Protein AF-A0A1R1L983-F1 (afdb_monomer)

Secondary structure (DSSP, 8-state):
---------PPP----HHHHHHHHHHHHHHHHHT-SS-EEHHHHHHHHHHTT----HHHHHHHHHHHHHTTSSEEEE-TTS-EEEE---S-S--EEEEETTT--EEEE--HHHHHHHHHHHHHTT--S-----EEEE--HHHHHHHHS---PPPPPPPPPPPP----

Radius of gyration: 29.28 Å; Cα contacts (8 Å, |Δi|>4): 148; chains: 1; bounding box: 106×40×90 Å

Nearest PDB structures (foldseek):
  7x75-assembly1_K  TM=8.710E-01  e=4.187E-16  Streptomyces coelicolor A3(2)
  7vo0-assembly1_H  TM=8.678E-01  e=2.317E-15  Streptomyces coelicolor A3(2)
  4rb2-assembly1_D  TM=8.563E-01  e=5.503E-11  Magnetospirillum gryphiswaldense MSR-1 v2
  6dk4-assembly1_A  TM=7.443E-01  e=9.130E-08  Campylobacter jejuni
  2fe3-assembly1_B  TM=5.083E-01  e=7.395E-10  Bacillus subtilis

Foldseek 3Di:
DDDDDDDDDDDDDDDPPPVLLVVLLVLLVVLQVPDPFWAFLVRSVVVCVVVVHPADSVSSVVSQVVCVVVVQWDWDADPVRTITIHGDPDPDDWEWEAEPPPRDIDTHDDVVVVVVQVVVCVVVVHPPDDDHDYHYDHDPVRVVVVVPPPPDPPDPDDPDDPDDDDD

Mean predicted aligned error: 13.9 Å

Structure (mmCIF, N/CA/C/O backbone):
data_AF-A0A1R1L983-F1
#
_entry.id   AF-A0A1R1L983-F1
#
loop_
_atom_site.group_PDB
_atom_site.id
_atom_site.type_symbol
_atom_site.label_atom_id
_atom_site.label_alt_id
_atom_site.label_comp_id
_atom_site.label_asym_id
_atom_site.label_entity_id
_atom_site.label_seq_id
_atom_site.pdbx_PDB_ins_code
_atom_site.Cartn_x
_atom_site.Cartn_y
_atom_site.Cartn_z
_atom_site.occupancy
_atom_site.B_iso_or_equiv
_atom_site.auth_seq_id
_atom_site.auth_comp_id
_atom_site.auth_asym_id
_atom_site.auth_atom_id
_atom_site.pdbx_PDB_model_num
ATOM 1 N N . MET A 1 1 ? 35.938 0.134 66.832 1.00 46.12 1 MET A N 1
ATOM 2 C CA . MET A 1 1 ? 34.903 -0.603 66.079 1.00 46.12 1 MET A CA 1
ATOM 3 C C . MET A 1 1 ? 33.805 0.386 65.715 1.00 46.12 1 MET A C 1
ATOM 5 O O . MET A 1 1 ? 32.897 0.588 66.504 1.00 46.12 1 MET A O 1
ATOM 9 N N . SER A 1 2 ? 33.946 1.075 64.580 1.00 40.94 2 SER A N 1
ATOM 10 C CA . SER A 1 2 ? 32.955 2.045 64.094 1.00 40.94 2 SER A CA 1
ATOM 11 C C . SER A 1 2 ? 32.299 1.468 62.848 1.00 40.94 2 SER A C 1
ATOM 13 O O . SER A 1 2 ? 32.807 1.622 61.739 1.00 40.94 2 SER A O 1
AT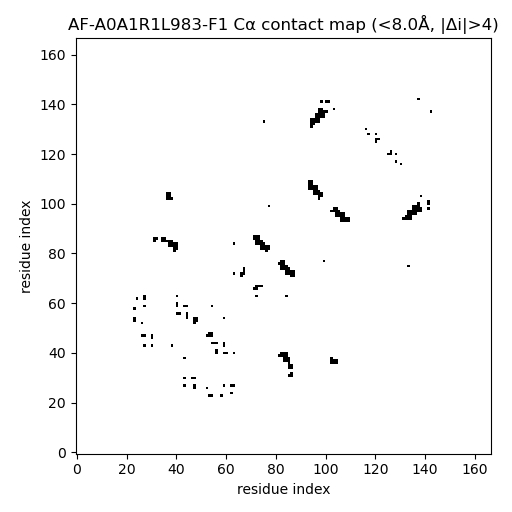OM 15 N N . SER A 1 3 ? 31.209 0.734 63.044 1.00 44.72 3 SER A N 1
ATOM 16 C CA . SER A 1 3 ? 30.403 0.157 61.973 1.00 44.72 3 SER A CA 1
ATOM 17 C C . SER A 1 3 ? 29.406 1.197 61.465 1.00 44.72 3 SER A C 1
ATOM 19 O O . SER A 1 3 ? 28.462 1.584 62.148 1.00 44.72 3 SER A O 1
ATOM 21 N N . ARG A 1 4 ? 29.655 1.655 60.237 1.00 50.78 4 ARG A N 1
ATOM 22 C CA . ARG A 1 4 ? 28.683 2.312 59.361 1.00 50.78 4 ARG A CA 1
ATOM 23 C C . ARG A 1 4 ? 27.708 1.261 58.829 1.00 50.78 4 ARG A C 1
ATOM 25 O O . ARG A 1 4 ? 28.154 0.208 58.386 1.00 50.78 4 ARG A O 1
ATOM 32 N N . SER A 1 5 ? 26.427 1.600 58.765 1.00 47.22 5 SER A N 1
ATOM 33 C CA . SER A 1 5 ? 25.447 0.949 57.882 1.00 47.22 5 SER A CA 1
ATOM 34 C C . SER A 1 5 ? 24.180 1.813 57.889 1.00 47.22 5 SER A C 1
ATOM 36 O O . SER A 1 5 ? 23.443 1.805 58.866 1.00 47.22 5 SER A O 1
ATOM 38 N N . SER A 1 6 ? 24.059 2.809 57.008 1.00 42.03 6 SER A N 1
ATOM 39 C CA . SER A 1 6 ? 23.724 2.716 55.572 1.00 42.03 6 SER A CA 1
ATOM 40 C C . SER A 1 6 ? 22.238 2.438 55.344 1.00 42.03 6 SER A C 1
ATOM 42 O O . SER A 1 6 ? 21.783 1.305 55.446 1.00 42.03 6 SER A O 1
ATOM 44 N N . SER A 1 7 ? 21.512 3.496 54.981 1.00 52.31 7 SER A N 1
ATOM 45 C CA . SER A 1 7 ? 20.255 3.422 54.232 1.00 52.31 7 SER A CA 1
ATOM 46 C C . SER A 1 7 ? 20.580 3.504 52.734 1.00 52.31 7 SER A C 1
ATOM 48 O O . SER A 1 7 ? 21.503 4.236 52.365 1.00 52.31 7 SER A O 1
ATOM 50 N N . PRO A 1 8 ? 19.843 2.796 51.868 1.00 51.09 8 PRO A N 1
ATOM 51 C CA . PRO A 1 8 ? 19.357 3.449 50.649 1.00 51.09 8 PRO A CA 1
ATOM 52 C C . PRO A 1 8 ? 17.870 3.118 50.421 1.00 51.09 8 PRO A C 1
ATOM 54 O O . PRO A 1 8 ? 17.439 1.981 50.562 1.00 51.09 8 PRO A O 1
ATOM 57 N N . ALA A 1 9 ? 17.011 4.126 50.287 1.00 43.88 9 ALA A N 1
ATOM 58 C CA . ALA A 1 9 ? 16.746 4.913 49.077 1.00 43.88 9 ALA A CA 1
ATOM 59 C C . ALA A 1 9 ? 15.796 4.192 48.102 1.00 43.88 9 ALA A C 1
ATOM 61 O O . ALA A 1 9 ? 16.074 3.114 47.586 1.00 43.88 9 ALA A O 1
ATOM 62 N N . ALA A 1 10 ? 14.645 4.837 47.906 1.00 46.84 10 ALA A N 1
ATOM 63 C CA . ALA A 1 10 ? 13.507 4.401 47.120 1.00 46.84 10 ALA A CA 1
ATOM 64 C C . ALA A 1 10 ? 13.868 4.073 45.665 1.00 46.84 10 ALA A C 1
ATOM 66 O O . ALA A 1 10 ? 14.588 4.815 44.995 1.00 46.84 10 ALA A O 1
ATOM 67 N N . ALA A 1 11 ? 13.298 2.976 45.172 1.00 43.72 11 ALA A N 1
ATOM 68 C CA . ALA A 1 11 ? 13.351 2.589 43.774 1.00 43.72 11 ALA A CA 1
ATOM 69 C C . ALA A 1 11 ? 12.623 3.629 42.905 1.00 43.72 11 ALA A C 1
ATOM 71 O O . ALA A 1 11 ? 11.411 3.808 43.020 1.00 43.72 11 ALA A O 1
ATOM 72 N N . SER A 1 12 ? 13.364 4.292 42.019 1.00 49.44 12 SER A N 1
ATOM 73 C CA . SER A 1 12 ? 12.808 5.098 40.931 1.00 49.44 12 SER A CA 1
ATOM 74 C C . SER A 1 12 ? 12.719 4.234 39.671 1.00 49.44 12 SER A C 1
ATOM 76 O O . SER A 1 12 ? 13.723 3.690 39.208 1.00 49.44 12 SER A O 1
ATOM 78 N N . SER A 1 13 ? 11.509 4.054 39.138 1.00 55.16 13 SER A N 1
ATOM 79 C CA . SER A 1 13 ? 11.237 3.240 37.951 1.00 55.16 13 SER A CA 1
ATOM 80 C C . SER A 1 13 ? 11.632 3.974 36.664 1.00 55.16 13 SER A C 1
ATOM 82 O O . SER A 1 13 ? 10.998 4.960 36.287 1.00 55.16 13 SER A O 1
ATOM 84 N N . ALA A 1 14 ? 12.644 3.457 35.969 1.00 57.62 14 ALA A N 1
ATOM 85 C CA . ALA A 1 14 ? 13.052 3.874 34.627 1.00 57.62 14 ALA A CA 1
ATOM 86 C C . ALA A 1 14 ? 12.050 3.392 33.534 1.00 57.62 14 ALA A C 1
ATOM 88 O O . ALA A 1 14 ? 11.220 2.515 33.797 1.00 57.62 14 ALA A O 1
ATOM 89 N N . PRO A 1 15 ? 12.070 3.962 32.309 1.00 51.91 15 PRO A N 1
ATOM 90 C CA . PRO A 1 15 ? 10.932 3.934 31.385 1.00 51.91 15 PRO A CA 1
ATOM 91 C C . PRO A 1 15 ? 10.785 2.623 30.587 1.00 51.91 15 PRO A C 1
ATOM 93 O O . PRO A 1 15 ? 11.720 2.145 29.949 1.00 51.91 15 PRO A O 1
ATOM 96 N N . ARG A 1 16 ? 9.551 2.093 30.522 1.00 55.75 16 ARG A N 1
ATOM 97 C CA . ARG A 1 16 ? 9.137 0.911 29.727 1.00 55.75 16 ARG A CA 1
ATOM 98 C C . ARG A 1 16 ? 8.968 1.199 28.219 1.00 55.75 16 ARG A C 1
ATOM 100 O O . ARG A 1 16 ? 7.918 0.925 27.637 1.00 55.75 16 ARG A O 1
ATOM 107 N N . ALA A 1 17 ? 9.971 1.792 27.580 1.00 56.88 17 ALA A N 1
ATOM 108 C CA . ALA A 1 17 ? 9.875 2.269 26.195 1.00 56.88 17 ALA A CA 1
ATOM 109 C C . ALA A 1 17 ? 9.991 1.190 25.082 1.00 56.88 17 ALA A C 1
ATOM 111 O O . ALA A 1 17 ? 9.219 1.277 24.123 1.00 56.88 17 ALA A O 1
ATOM 112 N N . PRO A 1 18 ? 10.862 0.159 25.163 1.00 62.66 18 PRO A N 1
ATOM 113 C CA . PRO A 1 18 ? 11.046 -0.771 24.041 1.00 62.66 18 PRO A CA 1
ATOM 114 C C . PRO A 1 18 ? 9.923 -1.815 23.920 1.00 62.66 18 PRO A C 1
ATOM 116 O O . PRO A 1 18 ? 9.398 -2.021 22.829 1.00 62.66 18 PRO A O 1
ATOM 119 N N . GLU A 1 19 ? 9.468 -2.409 25.030 1.00 67.19 19 GLU A N 1
ATOM 120 C CA . GLU A 1 19 ? 8.407 -3.438 25.016 1.00 67.19 19 GLU A CA 1
ATOM 121 C C . GLU A 1 19 ? 7.048 -2.914 24.537 1.00 67.19 19 GLU A C 1
ATOM 123 O O . GLU A 1 19 ? 6.245 -3.651 23.965 1.00 67.19 19 GLU A O 1
ATOM 128 N N . ARG A 1 20 ? 6.746 -1.636 24.795 1.00 71.56 20 ARG A N 1
ATOM 129 C CA . ARG A 1 20 ? 5.487 -1.032 24.349 1.00 71.56 20 ARG A CA 1
ATOM 130 C C . ARG A 1 20 ? 5.499 -0.819 22.840 1.00 71.56 20 ARG A C 1
ATOM 132 O O . ARG A 1 20 ? 4.493 -1.079 22.188 1.00 71.56 20 ARG A O 1
ATOM 139 N N . ASN A 1 21 ? 6.631 -0.370 22.301 1.00 77.56 21 ASN A N 1
ATOM 140 C CA . ASN A 1 21 ? 6.787 -0.116 20.875 1.00 77.56 21 ASN A CA 1
ATOM 141 C C . ASN A 1 21 ? 6.690 -1.421 20.070 1.00 77.56 21 ASN A C 1
ATOM 143 O O . ASN A 1 21 ? 5.935 -1.481 19.103 1.00 77.56 21 ASN A O 1
ATOM 147 N N . THR A 1 22 ? 7.347 -2.491 20.530 1.00 84.62 22 THR A N 1
ATOM 148 C CA . THR A 1 22 ? 7.270 -3.805 19.874 1.00 84.62 22 THR A CA 1
ATOM 149 C C . THR A 1 22 ? 5.847 -4.359 19.864 1.00 84.62 22 THR A C 1
ATOM 151 O O . THR A 1 22 ? 5.375 -4.770 18.810 1.00 84.62 22 THR A O 1
ATOM 154 N N . ARG A 1 23 ? 5.108 -4.276 20.980 1.00 88.94 23 ARG A N 1
ATOM 155 C CA . ARG A 1 23 ? 3.698 -4.714 21.034 1.00 88.94 23 ARG A CA 1
ATOM 156 C C . ARG A 1 23 ? 2.798 -3.945 20.070 1.00 88.94 23 ARG A C 1
ATOM 158 O O . ARG A 1 23 ? 1.979 -4.557 19.394 1.00 88.94 23 ARG A O 1
ATOM 165 N N . GLN A 1 24 ? 2.955 -2.623 19.987 1.00 90.75 24 GLN A N 1
ATOM 166 C CA . GLN A 1 24 ? 2.161 -1.801 19.070 1.00 90.75 24 GLN A CA 1
ATOM 167 C C . GLN A 1 24 ? 2.489 -2.113 17.604 1.00 90.75 24 GLN A C 1
ATOM 169 O O . GLN A 1 24 ? 1.571 -2.250 16.800 1.00 90.75 24 GLN A O 1
ATOM 174 N N . ARG A 1 25 ? 3.773 -2.307 17.264 1.00 91.44 25 ARG A N 1
ATOM 175 C CA . ARG A 1 25 ? 4.184 -2.763 15.924 1.00 91.44 25 ARG A CA 1
ATOM 176 C C . ARG A 1 25 ? 3.585 -4.129 15.589 1.00 91.44 25 ARG A C 1
ATOM 178 O O . ARG A 1 25 ? 3.052 -4.305 14.500 1.00 91.44 25 ARG A O 1
ATOM 185 N N . SER A 1 26 ? 3.610 -5.072 16.530 1.00 92.44 26 SER A N 1
ATOM 186 C CA . SER A 1 26 ? 2.994 -6.391 16.355 1.00 92.44 26 SER A CA 1
ATOM 187 C C . SER A 1 26 ? 1.475 -6.326 16.191 1.00 92.44 26 SER A C 1
ATOM 189 O O . SER A 1 26 ? 0.925 -7.124 15.442 1.00 92.44 26 SER A O 1
ATOM 191 N N . ALA A 1 27 ? 0.785 -5.408 16.872 1.00 94.62 27 ALA A N 1
ATOM 192 C CA . ALA A 1 27 ? -0.659 -5.230 16.719 1.00 94.62 27 ALA A CA 1
ATOM 193 C C . ALA A 1 27 ? -1.026 -4.714 15.322 1.00 94.62 27 ALA A C 1
ATOM 195 O O . ALA A 1 27 ? -1.855 -5.322 14.654 1.00 94.62 27 ALA A O 1
ATOM 196 N N . VAL A 1 28 ? -0.348 -3.661 14.850 1.00 95.06 28 VAL A N 1
ATOM 197 C CA . VAL A 1 28 ? -0.528 -3.134 13.484 1.00 95.06 28 VAL A CA 1
ATOM 198 C C . VAL A 1 28 ? -0.209 -4.207 12.444 1.00 95.06 28 VAL A C 1
ATOM 200 O O . VAL A 1 28 ? -0.969 -4.394 11.504 1.00 95.06 28 VAL A O 1
ATOM 203 N N . SER A 1 29 ? 0.888 -4.944 12.641 1.00 93.19 29 SE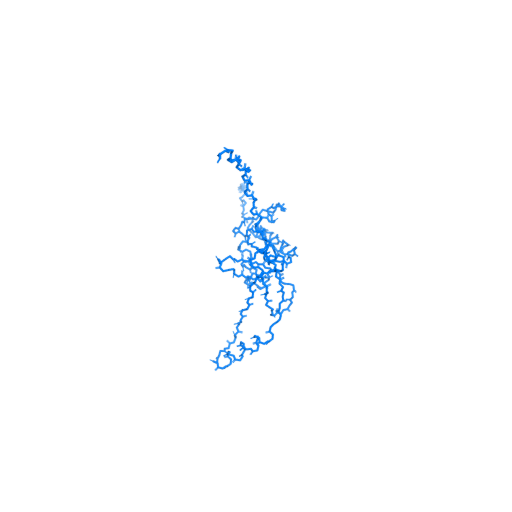R A N 1
ATOM 204 C CA . SER A 1 29 ? 1.284 -6.035 11.753 1.00 93.19 29 SER A CA 1
ATOM 205 C C . SER A 1 29 ? 0.194 -7.096 11.622 1.00 93.19 29 SER A C 1
ATOM 207 O O . SER A 1 29 ? -0.160 -7.419 10.499 1.00 93.19 29 SER A O 1
ATOM 209 N N . ARG A 1 30 ? -0.336 -7.604 12.743 1.00 92.94 30 ARG A N 1
ATOM 210 C CA . ARG A 1 30 ? -1.395 -8.628 12.741 1.00 92.94 30 ARG A CA 1
ATOM 211 C C . ARG A 1 30 ? -2.679 -8.122 12.100 1.00 92.94 30 ARG A C 1
ATOM 213 O O . ARG A 1 30 ? -3.277 -8.831 11.314 1.00 92.94 30 ARG A O 1
ATOM 220 N N . ALA A 1 31 ? -3.072 -6.885 12.398 1.00 94.25 31 ALA A N 1
ATOM 221 C CA . ALA A 1 31 ? -4.268 -6.306 11.796 1.00 94.25 31 ALA A CA 1
ATOM 222 C C . ALA A 1 31 ? -4.163 -6.202 10.265 1.00 94.25 31 ALA A C 1
ATOM 224 O O . ALA A 1 31 ? -5.179 -6.275 9.593 1.00 94.25 31 ALA A O 1
ATOM 225 N N . LEU A 1 32 ? -2.953 -6.042 9.718 1.00 93.12 32 LEU A N 1
ATOM 226 C CA . LEU A 1 32 ? -2.719 -6.080 8.272 1.00 93.12 32 LEU A CA 1
ATOM 227 C C . LEU A 1 32 ? -2.696 -7.497 7.692 1.00 93.12 32 LEU A C 1
ATOM 229 O O . LEU A 1 32 ? -2.983 -7.639 6.513 1.00 93.12 32 LEU A O 1
ATOM 233 N N . ASP A 1 33 ? -2.334 -8.513 8.481 1.00 90.31 33 ASP A N 1
ATOM 234 C CA . ASP A 1 33 ? -2.365 -9.918 8.041 1.00 90.31 33 ASP A CA 1
ATOM 235 C C . ASP A 1 33 ? -3.802 -10.397 7.765 1.00 90.31 33 ASP A C 1
ATOM 237 O O . ASP A 1 33 ? -4.009 -11.284 6.947 1.00 90.31 33 ASP A O 1
ATOM 241 N N . ASP A 1 34 ? -4.797 -9.780 8.408 1.00 89.81 34 ASP A N 1
ATOM 242 C CA . ASP A 1 34 ? -6.217 -10.115 8.245 1.00 89.81 34 ASP A CA 1
ATOM 243 C C . ASP A 1 34 ? -6.913 -9.302 7.125 1.00 89.81 34 ASP A C 1
ATOM 245 O O . ASP A 1 34 ? -8.138 -9.371 6.977 1.00 89.81 34 ASP A O 1
ATOM 249 N N . LEU A 1 35 ? -6.171 -8.480 6.369 1.00 89.69 35 LEU A N 1
ATOM 250 C CA . LEU A 1 35 ? -6.717 -7.563 5.363 1.00 89.69 35 LEU A CA 1
ATOM 251 C C . LEU A 1 35 ? -6.203 -7.881 3.957 1.00 89.69 35 LEU A C 1
ATOM 253 O O . LEU A 1 35 ? -5.035 -7.666 3.643 1.00 89.69 35 LEU A O 1
ATOM 257 N N . ASP A 1 36 ? -7.126 -8.283 3.082 1.00 83.31 36 ASP A N 1
ATOM 258 C CA . ASP A 1 36 ? -6.820 -8.585 1.678 1.00 83.31 36 ASP A CA 1
ATOM 259 C C . ASP A 1 36 ? -6.659 -7.330 0.803 1.00 83.31 36 ASP A C 1
ATOM 261 O O . ASP A 1 36 ? -5.971 -7.366 -0.217 1.00 83.31 36 ASP A O 1
ATOM 265 N N . ASP A 1 37 ? -7.311 -6.223 1.171 1.00 86.94 37 ASP A N 1
ATOM 266 C CA . ASP A 1 37 ? -7.397 -4.983 0.390 1.00 86.94 37 ASP A CA 1
ATOM 267 C C . ASP A 1 37 ? -6.603 -3.835 1.042 1.00 86.94 37 ASP A C 1
ATOM 269 O O . ASP A 1 37 ? -6.233 -3.882 2.217 1.00 86.94 37 ASP A O 1
ATOM 273 N N . PHE A 1 38 ? -6.365 -2.760 0.282 1.00 88.38 38 PHE A N 1
ATOM 274 C CA . PHE A 1 38 ? -5.719 -1.559 0.813 1.00 88.38 38 PHE A CA 1
ATOM 275 C C . PHE A 1 38 ? -6.562 -0.890 1.903 1.00 88.38 38 PHE A C 1
ATOM 277 O O . PHE A 1 38 ? -7.766 -0.679 1.747 1.00 88.38 38 PHE A O 1
ATOM 284 N N . VA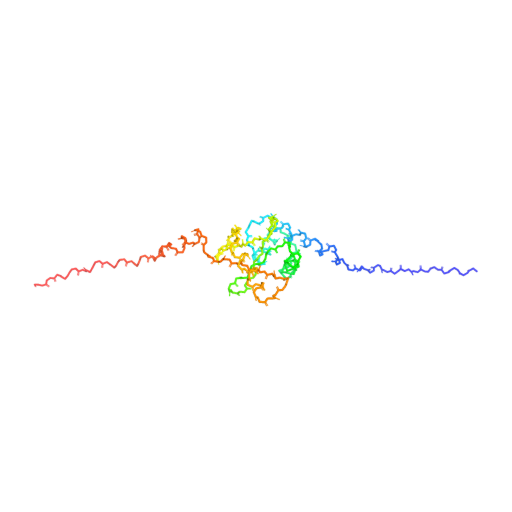L A 1 39 ? -5.895 -0.471 2.978 1.00 91.44 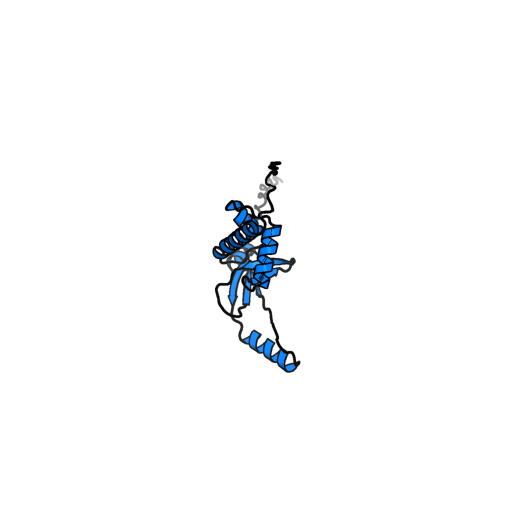39 VAL A N 1
ATOM 285 C CA . VAL A 1 39 ? -6.507 0.178 4.139 1.00 91.44 39 VAL A CA 1
ATOM 286 C C . VAL A 1 39 ? -5.882 1.550 4.391 1.00 91.44 39 VAL A C 1
ATOM 288 O O . VAL A 1 39 ? -4.664 1.720 4.318 1.00 91.44 39 VAL A O 1
ATOM 291 N N . SER A 1 40 ? -6.705 2.556 4.697 1.00 91.88 40 SER A N 1
ATOM 292 C CA . SER A 1 40 ? -6.191 3.858 5.135 1.00 91.88 40 SER A CA 1
ATOM 293 C C . SER A 1 40 ? -5.670 3.783 6.570 1.00 91.88 40 SER A C 1
ATOM 295 O O . SER A 1 40 ? -6.023 2.893 7.349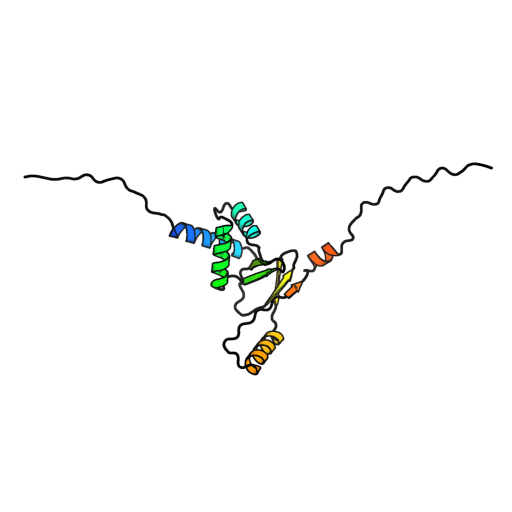 1.00 91.88 40 SER A O 1
ATOM 297 N N . THR A 1 41 ? -4.848 4.755 6.968 1.00 94.25 41 THR A N 1
ATOM 298 C CA . THR A 1 41 ? -4.347 4.812 8.354 1.00 94.25 41 THR A CA 1
ATOM 299 C C . THR A 1 41 ? -5.502 4.949 9.354 1.00 94.25 41 THR A C 1
ATOM 301 O O . THR A 1 41 ? -5.477 4.361 10.435 1.00 94.25 41 THR A O 1
ATOM 304 N N . GLN A 1 42 ? -6.521 5.723 8.985 1.00 93.25 42 GLN A N 1
ATOM 305 C CA . GLN A 1 42 ? -7.705 6.012 9.783 1.00 93.25 42 GLN A CA 1
ATOM 306 C C . GLN A 1 42 ? -8.552 4.754 9.958 1.00 93.25 42 GLN A C 1
ATOM 308 O O . GLN A 1 42 ? -8.962 4.447 11.078 1.00 93.25 42 GLN A O 1
ATOM 313 N N . GLU A 1 43 ? -8.758 4.005 8.875 1.00 93.81 43 GLU A N 1
ATOM 314 C CA . GLU A 1 43 ? -9.527 2.767 8.911 1.00 93.81 43 GLU A CA 1
ATOM 315 C C . GLU A 1 43 ? -8.797 1.674 9.698 1.00 93.81 43 GLU A C 1
ATOM 317 O O . GLU A 1 43 ? -9.390 1.043 10.572 1.00 93.81 43 GLU A O 1
ATOM 322 N N . LEU A 1 44 ? -7.483 1.520 9.505 1.00 95.88 44 LEU A N 1
ATOM 323 C CA . LEU A 1 44 ? -6.695 0.564 10.285 1.00 95.88 44 LEU A CA 1
ATOM 324 C C . LEU A 1 44 ? -6.690 0.916 11.777 1.00 95.88 44 LEU A C 1
ATOM 326 O O . LEU A 1 44 ? -6.798 0.044 12.637 1.00 95.88 44 LEU A O 1
ATOM 330 N N . HIS A 1 45 ? -6.595 2.204 12.110 1.00 96.88 45 HIS A N 1
ATOM 331 C CA . HIS A 1 45 ? -6.710 2.664 13.490 1.00 96.88 45 HIS A CA 1
ATOM 332 C C . HIS A 1 45 ? -8.087 2.355 14.096 1.00 96.88 45 HIS A C 1
ATOM 334 O O . HIS A 1 45 ? -8.160 1.971 15.266 1.00 96.88 45 HIS A O 1
ATOM 340 N N . ARG A 1 46 ? -9.168 2.489 13.318 1.00 96.44 46 ARG A N 1
ATOM 341 C CA . ARG A 1 46 ? -10.515 2.096 13.748 1.00 96.44 46 ARG A CA 1
ATOM 342 C C . ARG A 1 46 ? -10.574 0.596 14.041 1.00 96.44 46 ARG A C 1
ATOM 344 O O . ARG A 1 46 ? -10.964 0.232 15.143 1.00 96.44 46 ARG A O 1
ATOM 351 N N . ILE A 1 47 ? -10.087 -0.244 13.124 1.00 96.06 47 ILE A N 1
ATOM 352 C CA . ILE A 1 47 ? -10.010 -1.707 13.294 1.00 96.06 47 ILE A CA 1
ATOM 353 C C . ILE A 1 47 ? -9.253 -2.079 14.579 1.00 96.06 47 ILE A C 1
ATOM 355 O O . ILE A 1 47 ? -9.734 -2.875 15.382 1.00 96.06 47 ILE A O 1
ATOM 359 N N . LEU A 1 48 ? -8.093 -1.460 14.818 1.00 96.44 48 LEU A N 1
ATOM 360 C CA . LEU A 1 48 ? -7.299 -1.686 16.031 1.00 96.44 48 LEU A CA 1
ATOM 361 C C . LEU A 1 48 ? -8.050 -1.271 17.304 1.00 96.44 48 LEU A C 1
ATOM 363 O O . LEU A 1 48 ? -8.012 -1.983 18.307 1.00 96.44 48 LEU A O 1
ATOM 367 N N . THR A 1 49 ? -8.740 -0.130 17.269 1.00 96.06 49 THR A N 1
ATOM 368 C CA . THR A 1 49 ? -9.521 0.371 18.410 1.00 96.06 49 THR A CA 1
ATOM 369 C C . THR A 1 49 ? -10.692 -0.557 18.726 1.00 96.06 49 THR A C 1
ATOM 371 O O . THR A 1 49 ? -10.899 -0.892 19.892 1.00 96.06 49 THR A O 1
ATOM 374 N N . ASP A 1 50 ? -11.408 -1.020 17.699 1.00 95.88 50 ASP A N 1
ATOM 375 C CA . ASP A 1 50 ? -12.531 -1.956 17.830 1.00 95.88 50 ASP A CA 1
ATOM 376 C C . ASP A 1 50 ? -12.066 -3.313 18.395 1.00 95.88 50 ASP A C 1
ATOM 378 O O . ASP A 1 50 ? -12.788 -3.957 19.156 1.00 95.88 50 ASP A O 1
ATOM 382 N N . ALA A 1 51 ? -10.819 -3.709 18.111 1.00 93.25 51 ALA A N 1
ATOM 383 C CA . ALA A 1 51 ? -10.160 -4.877 18.699 1.00 93.25 51 ALA A CA 1
ATOM 384 C C . ALA A 1 51 ? -9.606 -4.647 20.127 1.00 93.25 51 ALA A C 1
ATOM 386 O O . ALA A 1 51 ? -9.027 -5.557 20.724 1.00 93.25 51 ALA A O 1
ATOM 387 N N . GLY A 1 52 ? -9.761 -3.447 20.699 1.00 94.31 52 GLY A N 1
ATOM 388 C CA . GLY A 1 52 ? -9.293 -3.098 22.047 1.00 94.31 52 GLY A CA 1
ATOM 389 C C . GLY A 1 52 ? -7.793 -2.788 22.154 1.00 94.31 52 GLY A C 1
ATOM 390 O O . GLY A 1 52 ? -7.256 -2.683 23.264 1.00 94.31 52 GLY A O 1
ATOM 391 N N . GLU A 1 53 ? -7.096 -2.622 21.028 1.00 94.69 53 GLU A N 1
ATOM 392 C CA . GLU A 1 53 ? -5.670 -2.304 21.005 1.00 94.69 53 GLU A CA 1
ATOM 393 C C . GLU A 1 53 ? -5.423 -0.831 21.375 1.00 94.69 53 GLU A C 1
ATOM 395 O O . GLU A 1 53 ? -6.051 0.099 20.873 1.00 94.69 53 GLU A O 1
ATOM 400 N N . ARG A 1 54 ? -4.446 -0.580 22.257 1.00 91.88 54 ARG A N 1
ATOM 401 C CA . ARG A 1 54 ? -4.099 0.780 22.723 1.00 91.88 54 ARG A CA 1
ATOM 402 C C . ARG A 1 54 ? -3.020 1.414 21.841 1.00 91.88 54 ARG A C 1
ATOM 404 O O . ARG A 1 54 ? -1.893 1.669 22.293 1.00 91.88 54 ARG A O 1
ATOM 411 N N . VAL A 1 55 ? -3.363 1.665 20.580 1.00 93.62 55 VAL A N 1
ATOM 412 C CA . VAL A 1 55 ? -2.501 2.297 19.567 1.00 93.62 55 VAL A CA 1
ATOM 413 C C . VAL A 1 55 ? -3.130 3.616 19.130 1.00 93.62 55 VAL A C 1
ATOM 415 O O . VAL A 1 55 ? -4.296 3.647 18.773 1.00 93.62 55 VAL A O 1
ATOM 418 N N . SER A 1 56 ? -2.380 4.719 19.178 1.00 94.62 56 SER A N 1
ATOM 419 C CA . SER A 1 56 ? -2.878 6.002 18.672 1.00 94.62 56 SER A CA 1
ATOM 420 C C . SER A 1 56 ? -2.724 6.085 17.157 1.00 94.62 56 SER A C 1
ATOM 422 O O . SER A 1 56 ? -1.782 5.519 16.604 1.00 94.62 56 SER A O 1
ATOM 424 N N . LEU A 1 57 ? -3.569 6.883 16.502 1.00 95.75 57 LEU A N 1
ATOM 425 C CA . LEU A 1 57 ? -3.498 7.138 15.058 1.00 95.75 57 LEU A CA 1
ATOM 426 C C . LEU A 1 57 ? -2.087 7.547 14.591 1.00 95.75 57 LEU A C 1
ATOM 428 O O . LEU A 1 57 ? -1.563 7.006 13.622 1.00 95.75 57 LEU A O 1
ATOM 432 N N . ALA A 1 58 ? -1.424 8.443 15.330 1.00 94.75 58 ALA A N 1
ATOM 433 C CA . ALA A 1 58 ? -0.058 8.881 15.025 1.00 94.75 58 ALA A CA 1
ATOM 434 C C . ALA A 1 58 ? 0.996 7.768 15.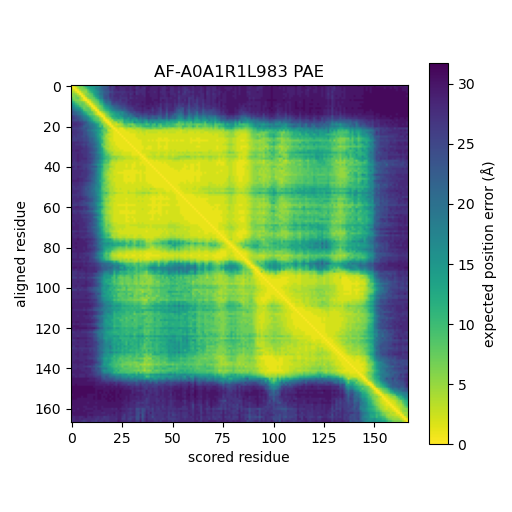180 1.00 94.75 58 ALA A C 1
ATOM 436 O O . ALA A 1 58 ? 2.065 7.828 14.569 1.00 94.75 58 ALA A O 1
ATOM 437 N N . THR A 1 59 ? 0.750 6.771 16.033 1.00 94.06 59 THR A N 1
ATOM 438 C CA . THR A 1 59 ? 1.599 5.578 16.110 1.00 94.06 59 THR A CA 1
ATOM 439 C C . THR A 1 59 ? 1.295 4.631 14.956 1.00 94.06 59 THR A C 1
ATOM 441 O O . THR A 1 59 ? 2.245 4.167 14.338 1.00 94.06 59 THR A O 1
ATOM 444 N N . THR A 1 60 ? 0.024 4.404 14.609 1.00 95.88 60 THR A N 1
ATOM 445 C CA . THR A 1 60 ? -0.363 3.607 13.431 1.00 95.88 60 THR A CA 1
ATOM 446 C C . THR A 1 60 ? 0.323 4.134 12.172 1.00 95.88 60 THR A C 1
ATOM 448 O O . THR A 1 60 ? 0.999 3.371 11.491 1.00 95.88 60 THR A O 1
ATOM 451 N N . TYR A 1 61 ? 0.271 5.450 11.938 1.00 93.69 61 TYR A N 1
ATOM 452 C CA . TYR A 1 61 ? 0.948 6.094 10.809 1.00 93.69 61 TYR A CA 1
ATOM 453 C C . TYR A 1 61 ? 2.458 5.816 10.780 1.00 93.69 61 TYR A C 1
ATOM 455 O O . TYR A 1 61 ? 2.996 5.372 9.772 1.00 93.69 61 TYR A O 1
ATOM 463 N N . ARG A 1 62 ? 3.159 6.042 11.902 1.00 93.62 62 ARG A N 1
ATOM 464 C CA . ARG A 1 62 ? 4.616 5.833 11.989 1.00 93.62 62 ARG A CA 1
ATOM 465 C C . ARG A 1 62 ? 5.018 4.377 11.790 1.00 93.62 62 ARG A C 1
ATOM 467 O O . ARG A 1 62 ? 6.079 4.114 11.237 1.00 93.62 62 ARG A O 1
ATOM 474 N N . VAL A 1 63 ? 4.200 3.442 12.268 1.00 94.31 63 VAL A N 1
ATOM 475 C CA . VAL A 1 63 ? 4.451 2.014 12.063 1.00 94.31 63 VAL A CA 1
ATOM 476 C C . VAL A 1 63 ? 4.252 1.642 10.597 1.00 94.31 63 VAL A C 1
ATOM 478 O O . VAL A 1 63 ? 5.114 0.967 10.051 1.00 94.31 63 VAL A O 1
ATOM 481 N N . LEU A 1 64 ? 3.180 2.119 9.959 1.00 94.50 64 LEU A N 1
ATOM 482 C CA . LEU A 1 64 ? 2.921 1.879 8.538 1.00 94.50 64 LEU A CA 1
ATOM 483 C C . LEU A 1 64 ? 4.024 2.444 7.643 1.00 94.50 64 LEU A C 1
ATOM 485 O O . LEU A 1 64 ? 4.510 1.733 6.775 1.00 94.50 64 LEU A O 1
ATOM 489 N N . GLN A 1 65 ? 4.466 3.679 7.898 1.00 91.19 65 GLN A N 1
ATOM 490 C CA . GLN A 1 65 ? 5.584 4.283 7.168 1.00 91.19 65 GLN A CA 1
ATOM 491 C C . GLN A 1 65 ? 6.861 3.455 7.313 1.00 91.19 65 GLN A C 1
ATOM 493 O O . GLN A 1 65 ? 7.433 3.058 6.312 1.00 91.19 65 GLN A O 1
ATOM 498 N N . ALA A 1 66 ? 7.236 3.081 8.541 1.00 91.19 66 ALA A N 1
ATOM 499 C CA . ALA A 1 66 ? 8.414 2.241 8.746 1.00 91.19 66 ALA A CA 1
ATOM 500 C C . ALA A 1 66 ? 8.288 0.867 8.061 1.00 91.19 66 ALA A C 1
ATOM 502 O O . ALA A 1 66 ? 9.273 0.324 7.587 1.00 91.19 66 ALA A O 1
ATOM 503 N N . MET A 1 67 ? 7.086 0.288 8.012 1.00 91.44 67 MET A N 1
ATOM 504 C CA . MET A 1 67 ? 6.862 -0.967 7.293 1.00 91.44 67 MET A CA 1
ATOM 505 C C . MET A 1 67 ? 6.951 -0.792 5.775 1.00 91.44 67 MET A C 1
ATOM 507 O O . MET A 1 67 ? 7.406 -1.718 5.115 1.00 91.44 67 MET A O 1
ATOM 511 N N . ALA A 1 68 ? 6.531 0.353 5.232 1.00 88.75 68 ALA A N 1
ATOM 512 C CA . ALA A 1 68 ? 6.675 0.667 3.813 1.00 88.75 68 ALA A CA 1
ATOM 513 C C . ALA A 1 68 ? 8.151 0.883 3.448 1.00 88.75 68 ALA A C 1
ATOM 515 O O . ALA A 1 68 ? 8.621 0.315 2.469 1.00 88.75 68 ALA A O 1
ATOM 516 N N . ASP A 1 69 ? 8.895 1.611 4.286 1.00 85.69 69 ASP A N 1
ATOM 517 C CA . ASP A 1 69 ? 10.342 1.812 4.130 1.00 85.69 69 ASP A CA 1
ATOM 518 C C . ASP A 1 69 ? 11.109 0.475 4.167 1.00 85.69 69 ASP A C 1
ATOM 520 O O . ASP A 1 69 ? 12.070 0.282 3.427 1.00 85.69 69 ASP A O 1
ATOM 524 N N . ASP A 1 70 ? 10.654 -0.473 4.996 1.00 85.62 70 ASP A N 1
ATOM 525 C CA . ASP A 1 70 ? 11.203 -1.833 5.094 1.00 85.62 70 ASP A CA 1
ATOM 526 C C . ASP A 1 70 ? 10.705 -2.778 3.967 1.00 85.62 70 ASP A C 1
ATOM 528 O O . ASP A 1 70 ? 11.033 -3.967 3.980 1.00 85.62 70 ASP A O 1
ATOM 532 N N . GLY A 1 71 ? 9.859 -2.308 3.038 1.00 80.50 71 GLY A N 1
ATOM 533 C CA . GLY A 1 71 ? 9.276 -3.120 1.958 1.00 80.50 71 GLY A CA 1
ATOM 534 C C . GLY A 1 71 ? 8.293 -4.203 2.425 1.00 80.50 71 GLY A C 1
ATOM 535 O O . GLY A 1 71 ? 8.067 -5.192 1.735 1.00 80.50 71 GLY A O 1
ATOM 536 N N . ARG A 1 72 ? 7.728 -4.065 3.630 1.00 86.31 72 ARG A N 1
ATOM 537 C CA . ARG A 1 72 ? 6.802 -5.040 4.244 1.00 86.31 72 ARG A CA 1
ATOM 538 C C . ARG A 1 72 ? 5.333 -4.778 3.927 1.00 86.31 72 ARG A C 1
ATOM 540 O O . ARG A 1 72 ? 4.489 -5.626 4.221 1.00 86.31 72 ARG A O 1
ATOM 547 N N . VAL A 1 73 ? 5.021 -3.584 3.439 1.00 88.81 73 VAL A N 1
ATOM 548 C CA . VAL A 1 73 ? 3.701 -3.195 2.941 1.00 88.81 73 VAL A CA 1
ATOM 549 C C . VAL A 1 73 ? 3.888 -2.333 1.711 1.00 88.81 73 VAL A C 1
ATOM 551 O O . VAL A 1 73 ? 4.804 -1.513 1.668 1.00 88.81 73 VAL A O 1
ATOM 554 N N . ASP A 1 74 ? 2.969 -2.465 0.771 1.00 86.12 74 ASP A N 1
ATOM 555 C CA . ASP A 1 74 ? 2.858 -1.527 -0.328 1.00 86.12 74 ASP A CA 1
ATOM 556 C C . ASP A 1 74 ? 2.053 -0.314 0.106 1.00 86.12 74 ASP A C 1
ATOM 558 O O . ASP A 1 74 ? 1.118 -0.410 0.909 1.00 86.12 74 ASP A O 1
ATOM 562 N N . VAL A 1 75 ? 2.430 0.840 -0.438 1.00 87.25 75 VAL A N 1
ATOM 563 C CA . VAL A 1 75 ? 1.749 2.111 -0.227 1.00 87.25 75 VAL A CA 1
ATOM 564 C C . VAL A 1 75 ? 1.286 2.655 -1.565 1.00 87.25 75 VAL A C 1
ATOM 566 O O . VAL A 1 75 ? 2.069 2.761 -2.501 1.00 87.25 75 VAL A O 1
ATOM 569 N N . LEU A 1 76 ? 0.017 3.041 -1.630 1.00 84.69 76 LEU A N 1
ATOM 570 C CA . LEU A 1 76 ? -0.549 3.763 -2.761 1.00 84.69 76 LEU A CA 1
ATOM 571 C C . LEU A 1 76 ? -0.996 5.137 -2.294 1.00 84.69 76 LEU A C 1
ATOM 573 O O . LEU A 1 76 ? -1.546 5.277 -1.197 1.00 84.69 76 LEU A O 1
ATOM 577 N N . ARG A 1 77 ? -0.774 6.154 -3.125 1.00 81.50 77 ARG A N 1
ATOM 578 C CA . ARG A 1 77 ? -1.207 7.524 -2.836 1.00 81.50 77 ARG A CA 1
ATOM 579 C C . ARG A 1 77 ? -2.352 7.916 -3.760 1.00 81.50 77 ARG A C 1
ATOM 581 O O . ARG A 1 77 ? -2.183 8.031 -4.970 1.00 81.50 77 ARG A O 1
ATOM 588 N N . GLY A 1 78 ? -3.519 8.145 -3.164 1.00 70.75 78 GLY A N 1
ATOM 589 C CA . GLY A 1 78 ? -4.689 8.672 -3.854 1.00 70.75 78 GLY A CA 1
ATOM 590 C C . GLY A 1 78 ? -4.457 10.083 -4.402 1.00 70.75 78 GLY A C 1
ATOM 591 O O . GLY A 1 78 ? -3.522 10.788 -4.021 1.00 70.75 78 GLY A O 1
ATOM 592 N N . ALA A 1 79 ? -5.340 10.523 -5.301 1.00 67.75 79 ALA A N 1
ATOM 593 C CA . ALA A 1 79 ? -5.248 11.849 -5.927 1.00 67.75 79 ALA A CA 1
ATOM 594 C C . ALA A 1 79 ? -5.464 13.013 -4.936 1.00 67.75 79 ALA A C 1
ATOM 596 O O . ALA A 1 79 ? -5.091 14.149 -5.216 1.00 67.75 79 ALA A O 1
ATOM 597 N N . ASP A 1 80 ? -6.078 12.729 -3.792 1.00 73.75 80 ASP A N 1
ATOM 598 C CA . ASP A 1 80 ? -6.252 13.614 -2.639 1.00 73.75 80 ASP A CA 1
ATOM 599 C C . ASP A 1 80 ? -5.041 13.616 -1.687 1.00 73.75 80 ASP A C 1
ATOM 601 O O . ASP A 1 80 ? -5.024 14.362 -0.707 1.00 73.75 80 ASP A O 1
ATOM 605 N N . GLY A 1 81 ? -4.016 12.812 -1.983 1.00 75.62 81 GLY A N 1
ATOM 606 C CA . GLY A 1 81 ? -2.818 12.651 -1.168 1.00 75.62 81 GLY A CA 1
ATOM 607 C C . GLY A 1 81 ? -2.974 11.656 -0.018 1.00 75.62 81 GLY A C 1
ATOM 608 O O . GLY A 1 81 ? -2.021 11.485 0.747 1.00 75.62 81 GLY A O 1
ATOM 609 N N . GLU A 1 82 ? -4.126 10.988 0.125 1.00 81.94 82 GLU A N 1
ATOM 610 C CA . GLU A 1 82 ? -4.298 9.967 1.156 1.00 81.94 82 GLU A CA 1
ATOM 611 C C . GLU A 1 82 ? -3.481 8.714 0.814 1.00 81.94 82 GLU A C 1
ATOM 613 O O . GLU A 1 82 ? -3.544 8.184 -0.297 1.00 81.94 82 GLU A O 1
ATOM 618 N N . ALA A 1 83 ? -2.692 8.245 1.783 1.00 87.62 83 ALA A N 1
ATOM 619 C CA . ALA A 1 83 ? -1.919 7.019 1.662 1.00 87.62 83 ALA A CA 1
ATOM 620 C C . ALA A 1 83 ? -2.723 5.829 2.193 1.00 87.62 83 ALA A C 1
ATOM 622 O O . ALA A 1 83 ? -3.171 5.831 3.347 1.00 87.62 83 ALA A O 1
ATOM 623 N N . VAL A 1 84 ? -2.848 4.800 1.363 1.00 90.31 84 VAL A N 1
ATOM 624 C CA . VAL A 1 84 ? -3.427 3.509 1.734 1.00 90.31 84 VAL A CA 1
ATOM 625 C C . VAL A 1 84 ? -2.361 2.426 1.655 1.00 90.31 84 VAL A C 1
ATOM 627 O O . VAL A 1 84 ? -1.445 2.512 0.838 1.00 90.31 84 VAL A O 1
ATOM 630 N N . TYR A 1 85 ? -2.470 1.421 2.520 1.00 91.56 85 TYR A N 1
ATOM 631 C CA . TYR A 1 85 ? -1.436 0.411 2.727 1.00 91.56 85 TYR A CA 1
ATOM 632 C C . TYR A 1 85 ? -2.004 -0.990 2.576 1.00 91.56 85 TYR A C 1
ATOM 634 O O . TYR A 1 85 ? -3.147 -1.231 2.960 1.00 91.56 85 TYR A O 1
ATOM 642 N N . ARG A 1 86 ? -1.197 -1.919 2.073 1.00 89.50 86 ARG A N 1
ATOM 643 C CA . ARG A 1 86 ? -1.555 -3.336 1.974 1.00 89.50 86 ARG A CA 1
ATOM 644 C C . ARG A 1 86 ? -0.343 -4.197 2.283 1.00 89.50 86 ARG A C 1
ATOM 646 O O . ARG A 1 86 ? 0.768 -3.863 1.885 1.00 89.50 86 ARG A O 1
ATOM 653 N N . ARG A 1 87 ? -0.547 -5.309 2.990 1.00 88.06 87 ARG A N 1
ATOM 654 C CA . ARG A 1 87 ? 0.477 -6.351 3.077 1.00 88.06 87 ARG A CA 1
ATOM 655 C C . ARG A 1 87 ? 0.402 -7.195 1.815 1.00 88.06 87 ARG A C 1
ATOM 657 O O . ARG A 1 87 ? -0.631 -7.798 1.553 1.00 88.06 87 ARG A O 1
ATOM 664 N N . CYS A 1 88 ? 1.488 -7.237 1.059 1.00 74.00 88 CYS A N 1
ATOM 665 C CA . CYS A 1 88 ? 1.582 -8.119 -0.091 1.00 74.00 88 CYS A CA 1
ATOM 666 C C . CYS A 1 88 ? 2.283 -9.413 0.315 1.00 74.00 88 CYS A C 1
ATOM 668 O O . CYS A 1 88 ? 3.355 -9.403 0.919 1.00 74.00 88 CYS A O 1
ATOM 670 N N . GLU A 1 89 ? 1.628 -10.534 0.026 1.00 66.50 89 GLU A N 1
ATOM 671 C CA . GLU A 1 89 ? 2.156 -11.877 0.276 1.00 66.50 89 GLU A CA 1
ATOM 672 C C . GLU A 1 89 ? 3.003 -12.378 -0.904 1.00 66.50 89 GLU A C 1
ATOM 674 O O . GLU A 1 89 ? 3.841 -13.265 -0.737 1.00 66.50 89 GLU A O 1
ATOM 679 N N . ALA A 1 90 ? 2.795 -11.810 -2.098 1.00 63.47 90 ALA A N 1
ATOM 680 C CA . ALA A 1 90 ? 3.453 -12.233 -3.323 1.00 63.47 90 ALA A CA 1
ATOM 681 C C . ALA A 1 90 ? 4.911 -11.734 -3.385 1.00 63.47 90 ALA A C 1
ATOM 683 O O . ALA A 1 90 ? 5.154 -10.525 -3.353 1.00 63.47 90 ALA A O 1
ATOM 684 N N . PRO A 1 91 ? 5.903 -12.633 -3.519 1.00 57.97 91 PRO A N 1
ATOM 685 C CA . PRO A 1 91 ? 7.274 -12.226 -3.786 1.00 57.97 91 PRO A CA 1
ATOM 686 C C . PRO A 1 91 ? 7.411 -11.713 -5.228 1.00 57.97 91 PRO A C 1
ATOM 688 O O . PRO A 1 91 ? 7.003 -12.387 -6.172 1.00 57.97 91 PRO A O 1
ATOM 691 N N . GLY A 1 92 ? 8.046 -10.550 -5.399 1.00 66.44 92 GLY A N 1
ATOM 692 C CA . GLY A 1 92 ? 8.397 -9.978 -6.707 1.00 66.44 92 GLY A CA 1
ATOM 693 C C . GLY A 1 92 ? 7.769 -8.609 -6.983 1.00 66.44 92 GLY A C 1
ATOM 694 O O . GLY A 1 92 ? 6.836 -8.187 -6.302 1.00 66.44 92 GLY A O 1
ATOM 695 N N . HIS A 1 93 ? 8.298 -7.907 -7.992 1.00 76.50 93 HIS A N 1
ATOM 696 C CA . HIS A 1 93 ? 7.757 -6.624 -8.447 1.00 76.50 93 HIS A CA 1
ATOM 697 C C . HIS A 1 93 ? 6.411 -6.857 -9.132 1.00 76.50 93 HIS A C 1
ATOM 699 O O . HIS A 1 93 ? 6.312 -7.610 -10.096 1.00 76.50 93 HIS A O 1
ATOM 705 N N . HIS A 1 94 ? 5.360 -6.258 -8.592 1.00 80.44 94 HIS A N 1
ATOM 706 C CA . HIS A 1 94 ? 4.020 -6.326 -9.149 1.00 80.44 94 HIS A CA 1
ATOM 707 C C . HIS A 1 94 ? 3.377 -4.947 -9.080 1.00 80.44 94 HIS A C 1
ATOM 709 O O . HIS A 1 94 ? 3.815 -4.058 -8.347 1.00 80.44 94 HIS A O 1
ATOM 715 N N . HIS A 1 95 ? 2.338 -4.753 -9.881 1.00 84.50 95 HIS A N 1
ATOM 716 C CA . HIS A 1 95 ? 1.594 -3.506 -9.905 1.00 84.50 95 HIS A CA 1
ATOM 717 C C . HIS A 1 95 ? 0.183 -3.723 -9.376 1.00 84.50 95 HIS A C 1
ATOM 719 O O . HIS A 1 95 ? -0.325 -4.845 -9.311 1.00 84.50 95 HIS A O 1
ATOM 725 N N . HIS A 1 96 ? -0.476 -2.619 -9.043 1.00 86.44 96 HIS A N 1
ATOM 726 C CA . HIS A 1 96 ? -1.814 -2.639 -8.473 1.00 86.44 96 HIS A CA 1
ATOM 727 C C . HIS A 1 96 ? -2.812 -1.935 -9.388 1.00 86.44 96 HIS A C 1
ATOM 729 O O . HIS A 1 96 ? -2.575 -0.811 -9.838 1.00 86.44 96 HIS A O 1
ATOM 735 N N . LEU A 1 97 ? -3.963 -2.575 -9.617 1.00 88.44 97 LEU A N 1
ATOM 736 C CA . LEU A 1 97 ? -5.170 -1.913 -10.107 1.00 88.44 97 LEU A CA 1
ATOM 737 C C . LEU A 1 97 ? -6.136 -1.699 -8.942 1.00 88.44 97 LEU A C 1
ATOM 739 O O . LEU A 1 97 ? -6.674 -2.665 -8.404 1.00 88.44 97 LEU A O 1
ATOM 743 N N . VAL A 1 98 ? -6.388 -0.438 -8.587 1.00 87.44 98 VAL A N 1
ATOM 744 C CA . VAL A 1 98 ? -7.105 -0.067 -7.361 1.00 87.44 98 VAL A CA 1
ATOM 745 C C . VAL A 1 98 ? -8.379 0.722 -7.634 1.00 87.44 98 VAL A C 1
ATOM 747 O O . VAL A 1 98 ? -8.437 1.650 -8.448 1.00 87.44 98 VAL A O 1
ATOM 750 N N . CYS A 1 99 ? -9.442 0.342 -6.926 1.00 87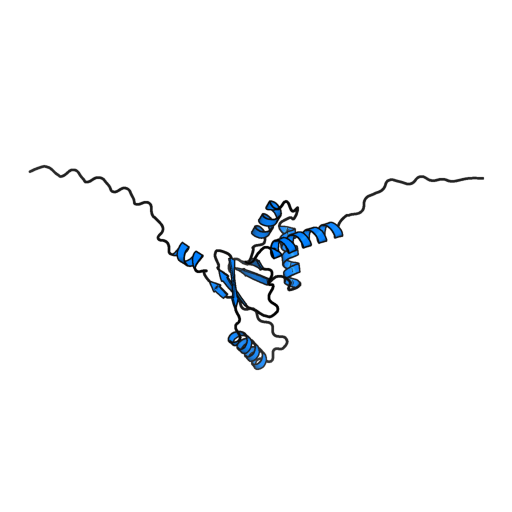.25 99 CYS A N 1
ATOM 751 C CA . CYS A 1 99 ? -10.714 1.041 -6.928 1.00 87.25 99 CYS A CA 1
ATOM 752 C C . CYS A 1 99 ? -10.627 2.334 -6.112 1.00 87.25 99 CYS A C 1
ATOM 754 O O . CYS A 1 99 ? -10.451 2.296 -4.897 1.00 87.25 99 CYS A O 1
ATOM 756 N N . ARG A 1 100 ? -10.900 3.474 -6.751 1.00 83.69 100 ARG A N 1
ATOM 757 C CA . ARG A 1 100 ? -10.891 4.807 -6.120 1.00 83.69 100 ARG A CA 1
ATOM 758 C C . ARG A 1 100 ? -11.969 5.023 -5.053 1.00 83.69 100 ARG A C 1
ATOM 760 O O . ARG A 1 100 ? -11.972 6.060 -4.409 1.00 83.69 100 ARG A O 1
ATOM 767 N N . VAL A 1 101 ? -12.933 4.110 -4.927 1.00 83.19 101 VAL A N 1
ATOM 768 C CA . VAL A 1 101 ? -14.081 4.264 -4.014 1.00 83.19 101 VAL A CA 1
ATOM 769 C C . VAL A 1 101 ? -13.982 3.344 -2.809 1.00 83.19 101 VAL A C 1
ATOM 771 O O . VAL A 1 101 ? -14.294 3.762 -1.704 1.00 83.19 101 VAL A O 1
ATOM 774 N N . CYS A 1 102 ? -13.607 2.082 -3.016 1.00 82.38 102 CYS A N 1
ATOM 775 C CA . CYS A 1 102 ? -13.649 1.080 -1.952 1.00 82.38 102 CYS A CA 1
ATOM 776 C C . CYS A 1 102 ? -12.289 0.463 -1.631 1.00 82.38 102 CYS A C 1
ATOM 778 O O . CYS A 1 102 ? -12.258 -0.507 -0.889 1.00 82.38 102 CYS A O 1
ATOM 780 N N . GLY A 1 103 ? -11.198 0.929 -2.246 1.00 80.69 103 GLY A N 1
ATOM 781 C CA . GLY A 1 103 ? -9.852 0.402 -1.995 1.00 80.69 103 GLY A CA 1
ATOM 782 C C . GLY A 1 103 ? -9.577 -0.990 -2.571 1.00 80.69 103 GLY A C 1
ATOM 783 O O . GLY A 1 103 ? -8.426 -1.411 -2.562 1.00 80.69 103 GLY A O 1
ATOM 784 N N . LYS A 1 104 ? -10.596 -1.671 -3.129 1.00 85.62 104 LYS A N 1
ATOM 785 C CA . LYS A 1 104 ? -10.431 -3.000 -3.735 1.00 85.62 104 LYS A CA 1
ATOM 786 C C . LYS A 1 104 ? -9.277 -2.987 -4.727 1.00 85.62 104 LYS A C 1
ATOM 788 O O . LYS A 1 104 ? -9.326 -2.193 -5.675 1.00 85.62 104 LYS A O 1
ATOM 793 N N . ALA A 1 105 ? -8.330 -3.899 -4.553 1.00 86.44 105 ALA A N 1
ATOM 794 C CA . ALA A 1 105 ? -7.179 -4.026 -5.430 1.00 86.44 105 ALA A CA 1
ATOM 795 C C . ALA A 1 105 ? -7.097 -5.400 -6.090 1.00 86.44 105 ALA A C 1
ATOM 797 O O . ALA A 1 105 ? -7.626 -6.395 -5.600 1.00 86.44 105 ALA A O 1
ATOM 798 N N . VAL A 1 106 ? -6.448 -5.432 -7.249 1.00 86.56 106 VAL A N 1
ATOM 799 C CA . VAL A 1 106 ? -5.984 -6.665 -7.881 1.00 86.56 106 VAL A CA 1
ATOM 800 C C . VAL A 1 106 ? -4.529 -6.490 -8.286 1.00 86.56 106 VAL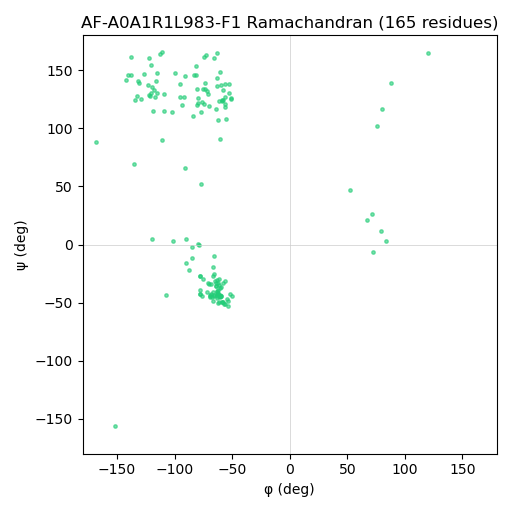 A C 1
ATOM 802 O O . VAL A 1 106 ? -4.139 -5.423 -8.772 1.00 86.56 106 VAL A O 1
ATOM 805 N N . GLU A 1 107 ? -3.745 -7.539 -8.074 1.00 84.25 107 GLU A N 1
ATOM 806 C CA . GLU A 1 107 ? -2.359 -7.616 -8.526 1.00 84.25 107 GLU A CA 1
ATOM 807 C C . GLU A 1 107 ? -2.331 -7.827 -10.037 1.00 84.25 107 GLU A C 1
ATOM 809 O O . GLU A 1 107 ? -3.074 -8.647 -10.586 1.00 84.25 107 GLU A O 1
ATOM 814 N N . VAL A 1 108 ? -1.486 -7.060 -10.721 1.00 84.88 108 VAL A N 1
ATOM 815 C CA . VAL A 1 108 ? -1.307 -7.150 -12.167 1.00 84.88 108 VAL A CA 1
ATOM 816 C C . VAL A 1 108 ? 0.174 -7.202 -12.511 1.00 84.88 108 VAL A C 1
ATOM 818 O O . VAL A 1 108 ? 1.001 -6.515 -11.915 1.00 84.88 108 VAL A O 1
ATOM 821 N N . GLN A 1 109 ? 0.491 -8.030 -13.498 1.00 84.31 109 GLN A N 1
ATOM 822 C CA . GLN A 1 109 ? 1.810 -8.107 -14.116 1.00 84.31 109 GLN A CA 1
ATOM 823 C C . GLN A 1 109 ? 1.797 -7.234 -15.371 1.00 84.31 109 GLN A C 1
ATOM 825 O O . GLN A 1 109 ? 0.820 -7.277 -16.129 1.00 84.31 109 GLN A O 1
ATOM 830 N N . ALA A 1 110 ? 2.857 -6.463 -15.621 1.00 84.25 110 ALA A N 1
ATOM 831 C CA . ALA A 1 110 ? 2.950 -5.649 -16.831 1.00 84.25 110 ALA A CA 1
ATOM 832 C C . ALA A 1 110 ? 4.330 -5.754 -17.502 1.00 84.25 110 ALA A C 1
ATOM 834 O O . ALA A 1 110 ? 5.024 -4.742 -17.630 1.00 84.25 110 ALA A O 1
ATOM 835 N N . PRO A 1 111 ? 4.676 -6.924 -18.080 1.00 86.75 111 PRO A N 1
ATOM 836 C CA . PRO A 1 111 ? 5.990 -7.141 -18.696 1.00 86.75 111 PRO A CA 1
ATOM 837 C C . PRO A 1 111 ? 6.332 -6.121 -19.792 1.00 86.75 111 PRO A C 1
ATOM 839 O O . PRO A 1 111 ? 7.487 -5.768 -20.013 1.00 86.75 111 PRO A O 1
ATOM 842 N N . ALA A 1 112 ? 5.316 -5.617 -20.500 1.00 89.00 112 ALA A N 1
ATOM 843 C CA . ALA A 1 112 ? 5.500 -4.595 -21.526 1.00 89.00 112 ALA A CA 1
ATOM 844 C C . ALA A 1 112 ? 5.925 -3.232 -20.950 1.00 89.00 112 ALA A C 1
ATOM 846 O O . ALA A 1 112 ? 6.681 -2.512 -21.605 1.00 89.00 112 ALA A O 1
ATOM 847 N N . ILE A 1 113 ? 5.437 -2.881 -19.754 1.00 88.88 113 ILE A N 1
ATOM 848 C CA . ILE A 1 113 ? 5.794 -1.637 -19.063 1.00 88.88 113 ILE A CA 1
ATOM 849 C C . ILE A 1 113 ? 7.192 -1.770 -18.465 1.00 88.88 113 ILE A C 1
ATOM 851 O O . ILE A 1 113 ? 8.010 -0.881 -18.681 1.00 88.88 113 ILE A O 1
ATOM 855 N N . GLU A 1 114 ? 7.485 -2.902 -17.824 1.00 88.94 114 GLU A N 1
ATOM 856 C CA . GLU A 1 114 ? 8.814 -3.227 -17.289 1.00 88.94 114 GLU A CA 1
ATOM 857 C C . GLU A 1 114 ? 9.886 -3.102 -18.382 1.00 88.94 114 GLU A C 1
ATOM 859 O O . GLU A 1 114 ? 10.829 -2.319 -18.265 1.00 88.94 114 GLU A O 1
ATOM 864 N N . ALA A 1 115 ? 9.676 -3.776 -19.519 1.00 90.69 115 ALA A N 1
ATOM 865 C CA . ALA A 1 115 ? 10.607 -3.729 -20.640 1.00 90.69 115 ALA A CA 1
ATOM 866 C C . ALA A 1 115 ? 10.729 -2.323 -21.250 1.00 90.69 115 ALA A C 1
ATOM 868 O O . ALA A 1 115 ? 11.773 -1.966 -21.793 1.00 90.69 115 ALA A O 1
ATOM 869 N N . TRP A 1 116 ? 9.655 -1.526 -21.245 1.00 93.88 116 TRP A N 1
ATOM 870 C CA . TRP A 1 116 ? 9.714 -0.144 -21.718 1.00 93.88 116 TRP A CA 1
ATOM 871 C C . TRP A 1 116 ? 10.532 0.743 -20.777 1.00 93.88 116 TRP A C 1
ATOM 873 O O . TRP A 1 116 ? 11.391 1.475 -21.266 1.00 93.88 116 TRP A O 1
ATOM 883 N N . ALA A 1 117 ? 10.320 0.641 -19.463 1.00 91.75 117 ALA A N 1
ATOM 884 C CA . ALA A 1 117 ? 11.059 1.408 -18.466 1.00 91.75 117 ALA A CA 1
ATOM 885 C C . ALA A 1 117 ? 12.566 1.117 -18.541 1.00 91.75 117 ALA A C 1
ATOM 887 O O . ALA A 1 117 ? 13.371 2.048 -18.574 1.00 91.75 117 ALA A O 1
ATOM 888 N N . GLU A 1 118 ? 12.943 -0.158 -18.672 1.00 91.62 118 GLU A N 1
ATOM 889 C CA . GLU A 1 118 ? 14.342 -0.563 -18.835 1.00 91.62 118 GLU A CA 1
ATOM 890 C C . GLU A 1 118 ? 14.959 -0.006 -20.127 1.00 91.62 118 GLU A C 1
ATOM 892 O O . GLU A 1 118 ? 16.055 0.553 -20.106 1.00 91.62 118 GLU A O 1
ATOM 897 N N . ARG A 1 119 ? 14.242 -0.073 -21.260 1.00 95.62 119 ARG A N 1
ATOM 898 C CA . ARG A 1 119 ? 14.736 0.506 -22.522 1.00 95.62 119 ARG A CA 1
ATOM 899 C C . ARG A 1 119 ? 14.965 2.012 -22.421 1.00 95.62 119 ARG A C 1
ATOM 901 O O . ARG A 1 119 ? 15.997 2.485 -22.887 1.00 95.62 119 ARG A O 1
ATOM 908 N N . VAL A 1 120 ? 14.030 2.747 -21.818 1.00 96.81 120 VAL A N 1
ATOM 909 C CA . VAL A 1 120 ? 14.152 4.201 -21.625 1.00 96.81 120 VAL A CA 1
ATOM 910 C C . VAL A 1 120 ? 15.350 4.528 -20.732 1.00 96.81 120 VAL A C 1
ATOM 912 O O . VAL A 1 120 ? 16.121 5.431 -21.046 1.00 96.81 120 VAL A O 1
ATOM 915 N N . ALA A 1 121 ? 15.552 3.770 -19.651 1.00 96.00 121 ALA A N 1
ATOM 916 C CA . ALA A 1 121 ? 16.713 3.928 -18.781 1.00 96.00 121 ALA A CA 1
ATOM 917 C C . ALA A 1 121 ? 18.033 3.767 -19.548 1.00 96.00 121 ALA A C 1
ATOM 919 O O . ALA A 1 121 ? 18.908 4.631 -19.466 1.00 96.00 121 ALA A O 1
ATOM 920 N N . VAL A 1 122 ? 18.144 2.692 -20.335 1.00 96.25 122 VAL A N 1
ATOM 921 C CA . VAL A 1 122 ? 19.332 2.389 -21.144 1.00 96.25 122 VAL A CA 1
ATOM 922 C C . VAL A 1 122 ? 19.585 3.467 -22.197 1.00 96.25 122 VAL A C 1
ATOM 924 O O . VAL A 1 122 ? 20.718 3.925 -22.331 1.00 96.25 122 VAL A O 1
ATOM 927 N N . GLU A 1 123 ? 18.550 3.905 -22.918 1.00 97.75 123 GLU A N 1
ATOM 928 C CA . GLU A 1 123 ? 18.659 4.933 -23.964 1.00 97.75 123 GLU A CA 1
ATOM 929 C C . GLU A 1 123 ? 19.235 6.254 -23.430 1.00 97.75 123 GLU A C 1
ATOM 931 O O . GLU A 1 123 ? 19.983 6.940 -24.127 1.00 97.75 123 GLU A O 1
ATOM 936 N N . HIS A 1 124 ? 18.939 6.584 -22.173 1.00 97.44 124 HIS A N 1
ATOM 937 C CA . HIS A 1 124 ? 19.399 7.811 -21.527 1.00 97.44 124 HIS A CA 1
ATOM 938 C C . HIS A 1 124 ? 20.599 7.620 -20.586 1.00 97.44 124 HIS A C 1
ATOM 940 O O . HIS A 1 124 ? 21.044 8.589 -19.973 1.00 97.44 124 HIS A O 1
ATOM 946 N N . GLY A 1 125 ? 21.144 6.405 -20.480 1.00 96.88 125 GLY A N 1
ATOM 947 C CA . GLY A 1 125 ? 22.321 6.113 -19.658 1.00 96.88 125 GLY A CA 1
ATOM 948 C C . GLY A 1 125 ? 22.081 6.151 -18.145 1.00 96.88 125 GLY A C 1
ATOM 949 O O . GLY A 1 125 ? 23.017 6.422 -17.394 1.00 96.88 125 GLY A O 1
ATOM 950 N N . PHE A 1 126 ? 20.852 5.905 -17.686 1.00 96.19 126 PHE A N 1
ATOM 951 C CA . PHE A 1 126 ? 20.540 5.782 -16.260 1.00 96.19 126 PHE A CA 1
ATOM 952 C C . PHE A 1 126 ? 20.885 4.375 -15.747 1.00 96.19 126 PHE A C 1
ATOM 954 O O . PHE A 1 126 ? 20.724 3.386 -16.461 1.00 96.19 126 PHE A O 1
ATOM 961 N N . THR A 1 127 ? 21.331 4.283 -14.493 1.00 92.44 127 THR A N 1
ATOM 962 C CA . THR A 1 127 ? 21.618 3.023 -13.782 1.00 92.44 127 THR A CA 1
ATOM 963 C C . THR A 1 127 ? 20.790 2.934 -12.503 1.00 92.44 127 THR A C 1
ATOM 965 O O . THR A 1 127 ? 20.314 3.960 -12.022 1.00 92.44 127 THR A O 1
ATOM 968 N N . ASP A 1 128 ? 20.629 1.722 -11.958 1.00 86.38 128 ASP A N 1
ATOM 969 C CA . ASP A 1 128 ? 19.843 1.450 -10.741 1.00 86.38 128 ASP A CA 1
ATOM 970 C C . ASP A 1 128 ? 18.417 2.031 -10.806 1.00 86.38 128 ASP A C 1
ATOM 972 O O . ASP A 1 128 ? 17.950 2.720 -9.900 1.00 86.38 128 ASP A O 1
ATOM 976 N N . VAL A 1 129 ? 17.731 1.800 -11.931 1.00 85.44 129 VAL A N 1
ATOM 977 C CA . VAL A 1 129 ? 16.410 2.386 -12.180 1.00 85.44 129 VAL A CA 1
ATOM 978 C C . VAL A 1 129 ? 15.315 1.621 -11.452 1.00 85.44 129 VAL A C 1
ATOM 980 O O . VAL A 1 129 ? 15.071 0.444 -11.708 1.00 85.44 129 VAL A O 1
ATOM 983 N N . GLU A 1 130 ? 14.591 2.347 -10.612 1.00 81.81 130 GLU A N 1
ATOM 984 C CA . GLU A 1 130 ? 13.328 1.918 -10.028 1.00 81.81 130 GLU A CA 1
ATOM 985 C C . GLU A 1 130 ? 12.158 2.545 -10.790 1.00 81.81 130 GLU A C 1
ATOM 987 O O . GLU A 1 130 ? 12.242 3.669 -11.293 1.00 81.81 130 GLU A O 1
ATOM 992 N N . HIS A 1 131 ? 11.041 1.823 -10.870 1.00 84.44 131 HIS A N 1
ATOM 993 C CA . HIS A 1 131 ? 9.808 2.365 -11.423 1.00 84.44 131 HIS A CA 1
ATOM 994 C C . HIS A 1 131 ? 8.592 1.948 -10.602 1.00 84.44 131 HIS A C 1
ATOM 996 O O . HIS A 1 131 ? 8.499 0.839 -10.072 1.00 84.44 131 HIS A O 1
ATOM 1002 N N . THR A 1 132 ? 7.628 2.859 -10.540 1.00 78.81 132 THR A N 1
ATOM 1003 C CA . THR A 1 132 ? 6.360 2.670 -9.841 1.00 78.81 132 THR A CA 1
ATOM 1004 C C . THR A 1 132 ? 5.226 2.843 -10.839 1.00 78.81 132 THR A C 1
ATOM 1006 O O . THR A 1 132 ? 5.166 3.843 -11.554 1.00 78.81 132 THR A O 1
ATOM 1009 N N . VAL A 1 133 ? 4.326 1.861 -10.895 1.00 81.88 133 VAL A N 1
ATOM 1010 C CA . VAL A 1 133 ? 3.136 1.888 -11.750 1.00 81.88 133 VAL A CA 1
ATOM 1011 C C . VAL A 1 133 ? 1.930 1.557 -10.894 1.00 81.88 133 VAL A C 1
ATOM 1013 O O . VAL A 1 133 ? 1.868 0.515 -10.244 1.00 81.88 133 VAL A O 1
ATOM 1016 N N . GLU A 1 134 ? 0.951 2.449 -10.933 1.00 76.25 134 GLU A N 1
ATOM 1017 C CA . GLU A 1 134 ? -0.298 2.320 -10.198 1.00 76.25 134 GLU A CA 1
ATOM 1018 C C . GLU A 1 134 ? -1.447 2.619 -11.159 1.00 76.25 134 GLU A C 1
ATOM 1020 O O . GLU A 1 134 ? -1.462 3.648 -11.841 1.00 76.25 134 GLU A O 1
ATOM 1025 N N . VAL A 1 135 ? -2.420 1.714 -11.238 1.00 86.81 135 VAL A N 1
ATOM 1026 C CA . VAL A 1 135 ? -3.592 1.883 -12.097 1.00 86.81 135 VAL A CA 1
ATOM 1027 C C . VAL A 1 135 ? -4.804 2.138 -11.217 1.00 86.81 135 VAL A C 1
ATOM 1029 O O . VAL A 1 135 ? -5.096 1.382 -10.297 1.00 86.81 135 VAL A O 1
ATOM 1032 N N . TYR A 1 136 ? -5.562 3.190 -11.518 1.00 87.69 136 TYR A N 1
ATOM 1033 C CA . TYR A 1 136 ? -6.713 3.581 -10.707 1.00 87.69 136 TYR A CA 1
ATOM 1034 C C . TYR A 1 136 ? -8.002 3.620 -11.518 1.00 87.69 136 TYR A C 1
ATOM 1036 O O . TYR A 1 136 ? -8.092 4.349 -12.509 1.00 87.69 136 TYR A O 1
ATOM 1044 N N . GLY A 1 137 ? -9.045 2.953 -11.023 1.00 89.19 137 GLY A N 1
ATOM 1045 C CA . GLY A 1 137 ? -10.358 2.885 -11.669 1.00 89.19 137 GLY A CA 1
ATOM 1046 C C . GLY A 1 137 ? -11.518 2.698 -10.691 1.00 89.19 137 GLY A C 1
ATOM 1047 O O . GLY A 1 137 ? -11.427 3.052 -9.518 1.00 89.19 137 GLY A O 1
ATOM 1048 N N . LEU A 1 138 ? -12.634 2.150 -11.176 1.00 91.56 138 LEU A N 1
ATOM 1049 C CA . LEU A 1 138 ? -13.757 1.704 -10.348 1.00 91.56 138 LEU A CA 1
ATOM 1050 C C . LEU A 1 138 ? -13.897 0.191 -10.489 1.00 91.56 138 LEU A C 1
ATOM 1052 O O . LEU A 1 138 ? -13.953 -0.319 -11.607 1.00 91.56 138 LEU A O 1
ATOM 1056 N N . CYS A 1 139 ? -13.997 -0.529 -9.371 1.00 93.19 139 CYS A N 1
ATOM 1057 C CA . CYS A 1 139 ? -14.328 -1.950 -9.422 1.00 93.19 139 CYS A CA 1
ATOM 1058 C C . CYS A 1 139 ? -15.764 -2.148 -9.954 1.00 93.19 139 CYS A C 1
ATOM 1060 O O . CYS A 1 139 ? -16.578 -1.219 -9.868 1.00 93.19 139 CYS A O 1
ATOM 1062 N N . PRO A 1 140 ? -16.125 -3.352 -10.443 1.00 94.06 140 PRO A N 1
ATOM 1063 C CA . PRO A 1 140 ? -17.459 -3.612 -10.988 1.00 94.06 140 PRO A CA 1
ATOM 1064 C C . PRO A 1 140 ? -18.594 -3.196 -10.042 1.00 94.06 140 PRO A C 1
ATOM 1066 O O . PRO A 1 140 ? -19.524 -2.513 -10.457 1.00 94.06 140 PRO A O 1
ATOM 1069 N N . ARG A 1 141 ? -18.461 -3.496 -8.741 1.00 93.62 141 ARG A N 1
ATOM 1070 C CA . ARG A 1 141 ? -19.436 -3.115 -7.706 1.00 93.62 141 ARG A CA 1
ATOM 1071 C C . ARG A 1 141 ? -19.633 -1.598 -7.619 1.00 93.62 141 ARG A C 1
ATOM 1073 O O . ARG A 1 141 ? -20.768 -1.127 -7.618 1.00 93.62 141 ARG A O 1
ATOM 1080 N N . CYS A 1 142 ? -18.546 -0.832 -7.539 1.00 91.81 142 CYS A N 1
ATOM 1081 C CA . CYS A 1 142 ? -18.610 0.627 -7.427 1.00 91.81 142 CYS A CA 1
ATOM 1082 C C . CYS A 1 142 ? -19.064 1.291 -8.732 1.00 91.81 142 CYS A C 1
ATOM 1084 O O . CYS A 1 142 ? -19.772 2.294 -8.684 1.00 91.81 142 CYS A O 1
ATOM 1086 N N . SER A 1 143 ? -18.705 0.720 -9.884 1.00 93.94 143 SER A N 1
ATOM 1087 C CA . SER A 1 143 ? -19.185 1.180 -11.189 1.00 93.94 143 SER A CA 1
ATOM 1088 C C . SER A 1 143 ? -20.710 1.045 -11.290 1.00 93.94 143 SER A C 1
ATOM 1090 O O . SER A 1 143 ? -21.400 2.030 -11.539 1.00 93.94 143 SER A O 1
ATOM 1092 N N . THR A 1 144 ? -21.264 -0.130 -10.961 1.00 91.62 144 THR A N 1
ATOM 1093 C CA . THR A 1 144 ? -22.719 -0.361 -10.969 1.00 91.62 144 THR A CA 1
ATOM 1094 C C . THR A 1 144 ? -23.461 0.510 -9.952 1.00 91.62 144 THR A C 1
ATOM 1096 O O . THR A 1 144 ? -24.506 1.063 -10.283 1.00 91.62 144 THR A O 1
ATOM 1099 N N . ALA A 1 145 ? -22.921 0.692 -8.741 1.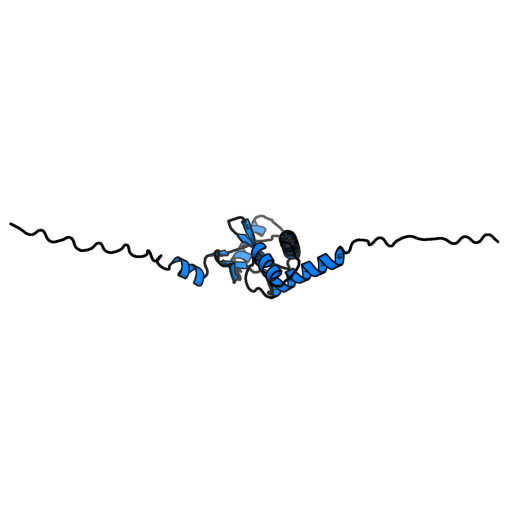00 83.25 145 ALA A N 1
ATOM 1100 C CA . ALA A 1 145 ? -23.526 1.565 -7.728 1.00 83.25 145 ALA A CA 1
ATOM 1101 C C . ALA A 1 145 ? -23.603 3.034 -8.181 1.00 83.25 145 ALA A C 1
ATOM 1103 O O . ALA A 1 145 ? -24.558 3.731 -7.851 1.00 83.25 145 ALA A O 1
ATOM 1104 N N . ARG A 1 146 ? -22.626 3.496 -8.973 1.00 74.62 146 ARG A N 1
ATOM 1105 C CA . ARG A 1 146 ? -22.616 4.841 -9.565 1.00 74.62 146 ARG A CA 1
ATOM 1106 C C . ARG A 1 146 ? -23.592 4.982 -10.736 1.00 74.62 146 ARG A C 1
ATOM 1108 O O . ARG A 1 146 ? -24.083 6.078 -10.984 1.00 74.62 146 ARG A O 1
ATOM 1115 N N . SER A 1 147 ? -23.847 3.892 -11.457 1.00 62.06 147 SER A N 1
ATOM 1116 C CA . SER A 1 147 ? -24.779 3.839 -12.589 1.00 62.06 147 SER A CA 1
ATOM 1117 C C . SER A 1 147 ? -26.237 3.602 -12.187 1.00 62.06 147 SER A C 1
ATOM 1119 O O . SER A 1 147 ? -27.114 3.749 -13.038 1.00 62.06 147 SER A O 1
ATOM 1121 N N . ALA A 1 148 ? -26.520 3.242 -10.930 1.00 50.62 148 ALA A N 1
ATOM 1122 C CA . ALA A 1 148 ? -27.892 3.149 -10.447 1.00 50.62 148 ALA A CA 1
ATOM 1123 C C . ALA A 1 148 ? -28.565 4.527 -10.600 1.00 50.62 148 ALA A C 1
ATOM 1125 O O . ALA A 1 148 ? -28.020 5.518 -10.103 1.00 50.62 148 ALA A O 1
ATOM 1126 N N . PRO A 1 149 ? -29.714 4.634 -11.299 1.00 47.50 149 PRO A N 1
ATOM 1127 C CA . PRO A 1 149 ? -30.401 5.907 -11.430 1.00 47.50 149 PRO A CA 1
ATOM 1128 C C . PRO A 1 149 ? -30.718 6.402 -10.024 1.00 47.50 149 PRO A C 1
ATOM 1130 O O . PRO A 1 149 ? -31.327 5.683 -9.229 1.00 47.50 149 PRO A O 1
ATOM 1133 N N . SER A 1 150 ? -30.270 7.616 -9.705 1.00 57.31 150 SER A N 1
ATOM 1134 C CA . SER A 1 150 ? -30.656 8.279 -8.471 1.00 57.31 150 SER A CA 1
ATOM 1135 C C . SER A 1 150 ? -32.178 8.330 -8.453 1.00 57.31 150 SER A C 1
ATOM 1137 O O . SER A 1 150 ? -32.808 9.033 -9.243 1.00 57.31 150 SER A O 1
ATOM 1139 N N . GLY A 1 151 ? -32.782 7.516 -7.590 1.00 49.81 151 GLY A N 1
ATOM 1140 C CA . GLY A 1 151 ? -34.202 7.579 -7.314 1.00 49.81 151 GLY A CA 1
ATOM 1141 C C . GLY A 1 151 ? -34.504 8.961 -6.759 1.00 49.81 151 GLY A C 1
ATOM 1142 O O . GLY A 1 151 ? -34.427 9.184 -5.556 1.00 49.81 151 GLY A O 1
ATOM 1143 N N . ARG A 1 152 ? -34.831 9.913 -7.636 1.00 52.78 152 ARG A N 1
ATOM 1144 C CA . ARG A 1 152 ? -35.625 11.064 -7.232 1.00 52.78 152 ARG A CA 1
ATOM 1145 C C . ARG A 1 152 ? -36.931 10.477 -6.693 1.00 52.78 152 ARG A C 1
ATOM 1147 O O . ARG A 1 152 ? -37.586 9.756 -7.449 1.00 52.78 152 ARG A O 1
ATOM 1154 N N . PRO A 1 153 ? -37.338 10.753 -5.443 1.00 53.25 153 PRO A N 1
ATOM 1155 C CA . PRO A 1 153 ? -38.723 10.520 -5.074 1.00 53.25 153 PRO A CA 1
ATOM 1156 C C . PRO A 1 153 ? -39.561 11.326 -6.068 1.00 53.25 153 PRO A C 1
ATOM 1158 O O . PRO A 1 153 ? -39.364 12.536 -6.214 1.00 53.25 153 PRO A O 1
ATOM 1161 N N . GLY A 1 154 ? -40.390 10.630 -6.849 1.00 51.47 154 GLY A N 1
ATOM 1162 C CA . GLY A 1 154 ? -41.266 11.264 -7.823 1.00 51.47 154 GLY A CA 1
ATOM 1163 C C . GLY A 1 154 ? -42.045 12.369 -7.124 1.00 51.47 154 GLY A C 1
ATOM 1164 O O . GLY A 1 154 ? -42.651 12.130 -6.080 1.00 51.47 154 GLY A O 1
ATOM 1165 N N . ALA A 1 155 ? -41.974 13.587 -7.660 1.00 55.62 155 ALA A N 1
ATOM 1166 C CA . ALA A 1 155 ? -42.819 14.672 -7.190 1.00 55.62 155 ALA A CA 1
ATOM 1167 C C . ALA A 1 155 ? -44.283 14.191 -7.217 1.00 55.62 155 ALA A C 1
ATOM 1169 O O . ALA A 1 155 ? -44.661 13.497 -8.169 1.00 55.62 155 ALA A O 1
ATOM 1170 N N . PRO A 1 156 ? -45.099 14.506 -6.197 1.00 52.88 156 PRO A N 1
ATOM 1171 C CA . PRO A 1 156 ? -46.494 14.098 -6.188 1.00 52.88 156 PRO A CA 1
ATOM 1172 C C . PRO A 1 156 ? -47.175 14.621 -7.454 1.00 52.88 156 PRO A C 1
ATOM 1174 O O . PRO A 1 156 ? -47.089 15.808 -7.775 1.00 52.88 156 PRO A O 1
ATOM 1177 N N . VAL A 1 157 ? -47.817 13.710 -8.187 1.00 54.88 157 VAL A N 1
ATOM 1178 C CA . VAL A 1 157 ? -48.634 14.040 -9.356 1.00 54.88 157 VAL A CA 1
ATOM 1179 C C . VAL A 1 157 ? -49.700 15.041 -8.893 1.00 54.88 157 VAL A C 1
ATOM 1181 O O . VAL A 1 157 ? -50.447 14.718 -7.965 1.00 54.88 157 VAL A O 1
ATOM 1184 N N . PRO A 1 158 ? -49.771 16.259 -9.462 1.00 56.56 158 PRO A N 1
ATOM 1185 C CA . PRO A 1 158 ? -50.808 17.204 -9.079 1.00 56.56 158 PRO A CA 1
ATOM 1186 C C . PRO A 1 158 ? -52.185 16.621 -9.432 1.00 56.56 158 PRO A C 1
ATOM 1188 O O . PRO A 1 158 ? -52.316 15.947 -10.459 1.00 56.56 158 PRO A O 1
ATOM 1191 N N . PRO A 1 159 ? -53.220 16.852 -8.604 1.00 60.50 159 PRO A N 1
ATOM 1192 C CA . PRO A 1 159 ? -54.560 16.370 -8.906 1.00 60.50 159 PRO A CA 1
ATOM 1193 C C . PRO A 1 159 ? -55.059 16.969 -10.232 1.00 60.50 159 PRO A C 1
ATOM 1195 O O . PRO A 1 159 ? -54.700 18.105 -10.566 1.00 60.50 159 PRO A O 1
ATOM 1198 N N . PRO A 1 160 ? -55.890 16.235 -10.996 1.00 57.69 160 PRO A N 1
ATOM 1199 C CA . PRO A 1 160 ? -56.453 16.746 -12.237 1.00 57.69 160 PRO A CA 1
ATOM 1200 C C . PRO A 1 160 ? -57.246 18.029 -11.964 1.00 57.69 160 PRO A C 1
ATOM 1202 O O . PRO A 1 160 ? -58.036 18.101 -11.021 1.00 57.69 160 PRO A O 1
ATOM 1205 N N . SER A 1 161 ? -57.017 19.055 -12.786 1.00 65.69 161 SER A N 1
ATOM 1206 C CA . SER A 1 161 ? -57.742 20.322 -12.690 1.00 65.69 161 SER A CA 1
ATOM 1207 C C . SER A 1 161 ? -59.247 20.081 -12.867 1.00 65.69 161 SER A C 1
ATOM 1209 O O . SER A 1 161 ? -59.626 19.321 -13.763 1.00 65.69 161 SER A O 1
ATOM 1211 N N . PRO A 1 162 ? -60.123 20.715 -12.064 1.00 62.56 162 PRO A N 1
ATOM 1212 C CA . PRO A 1 162 ? -61.557 20.590 -12.268 1.00 62.56 162 PRO A CA 1
ATOM 1213 C C . PRO A 1 162 ? -61.910 21.144 -13.650 1.00 62.56 162 PRO A C 1
ATOM 1215 O O . PRO A 1 162 ? -61.579 22.284 -13.988 1.00 62.56 162 PRO A O 1
ATOM 1218 N N . GLY A 1 163 ? -62.542 20.294 -14.460 1.00 57.97 163 GLY A N 1
ATOM 1219 C CA . GLY A 1 163 ? -62.974 20.625 -15.809 1.00 57.97 163 GLY A CA 1
ATOM 1220 C C . GLY A 1 163 ? -63.810 21.900 -15.811 1.00 57.97 163 GLY A C 1
ATOM 1221 O O . GLY A 1 163 ? -64.740 22.055 -15.021 1.00 57.97 163 GLY A O 1
ATOM 1222 N N . ARG A 1 164 ? -63.465 22.830 -16.703 1.00 58.12 164 ARG A N 1
ATOM 1223 C CA . ARG A 1 164 ? -64.251 24.040 -16.938 1.00 58.12 164 ARG A CA 1
ATOM 1224 C C . ARG A 1 164 ? -65.633 23.631 -17.448 1.00 58.12 164 ARG A C 1
ATOM 1226 O O . ARG A 1 164 ? -65.779 23.196 -18.585 1.00 58.12 164 ARG A O 1
ATOM 1233 N N . SER A 1 165 ? -66.641 23.773 -16.598 1.00 56.88 165 SER A N 1
ATOM 1234 C CA . SER A 1 165 ? -68.047 23.684 -16.975 1.00 56.88 165 SER A CA 1
ATOM 1235 C C . SER A 1 165 ? -68.522 24.999 -17.606 1.00 56.88 165 SER A C 1
ATOM 1237 O O . SER A 1 165 ? -68.447 26.044 -16.957 1.00 56.88 165 SER A O 1
ATOM 1239 N N . GLY A 1 166 ? -69.092 24.921 -18.811 1.00 55.78 166 GLY A N 1
ATOM 1240 C CA . GLY A 1 166 ? -69.948 25.952 -19.419 1.00 55.78 166 GLY A CA 1
ATOM 1241 C C . GLY A 1 166 ? -69.186 27.020 -20.216 1.00 55.78 166 GLY A C 1
ATOM 1242 O O . GLY A 1 166 ? -68.131 27.480 -19.791 1.00 55.78 166 GLY A O 1
ATOM 1243 N N . ARG A 1 167 ? -69.661 27.469 -21.378 1.00 50.62 167 ARG A N 1
ATOM 1244 C CA . ARG A 1 167 ? -71.012 27.480 -21.959 1.00 50.62 167 ARG A CA 1
ATOM 1245 C C . ARG A 1 167 ? -70.936 27.324 -23.472 1.00 50.62 167 ARG A C 1
ATOM 1247 O O . ARG A 1 167 ? -69.870 27.673 -24.023 1.00 50.62 167 ARG A O 1
#

Sequence (167 aa):
MSSRSSSPAAASSAPRAPERNTRQRSAVSRALDDLDDFVSTQELHRILTDAGERVSLATTYRVLQAMADDGRVDVLRGADGEAVYRRCEAPGHHHHLVCRVCGKAVEVQAPAIEAWAERVAVEHGFTDVEHTVEVYGLCPRCSTARSAPSGRPGAPVPPPSPGRSGR

Organism: NCBI:txid554083

Solvent-accessible surface area (backbone atoms only — not comparable to full-atom values): 10695 Å² total; per-residue (Å²): 139,86,83,84,81,85,86,82,82,83,89,78,86,77,82,79,59,67,69,53,50,52,51,49,49,51,50,57,52,52,62,38,73,78,36,96,45,45,38,39,55,68,56,50,37,48,56,39,48,77,72,69,46,97,64,52,59,75,51,48,44,55,48,50,51,54,33,38,77,70,69,59,26,50,76,47,71,47,99,88,65,53,58,28,37,31,54,70,87,71,89,71,95,71,29,44,43,31,16,80,82,76,35,50,60,45,84,41,84,53,69,72,56,55,55,46,54,52,50,54,32,57,78,71,69,57,73,93,84,82,87,87,64,77,44,81,49,66,44,72,70,59,46,52,64,69,65,51,76,80,79,67,78,75,74,80,80,76,78,83,76,83,77,87,78,84,133

InterPro domains:
  IPR002481 Ferric-uptake regulator [PF01475] (20-136)
  IPR002481 Ferric-uptake regulator [PTHR33202] (20-145)
  IPR002481 Ferric-uptake regulator [cd07153] (23-139)
  IPR036388 Winged helix-like DNA-binding domain superfamily [G3DSA:1.10.10.10] (11-95)
  IPR036390 Winged helix DNA-binding domain superfamily [SSF46785] (18-140)
  IPR043135 Ferric-uptake regulator, C-terminal domain [G3DSA:3.30.1490.190] (96-146)

pLDDT: mean 79.69, std 16.48, range [40.94, 97.75]